Protein AF-A0A537SIY4-F1 (afdb_monomer)

Radius of gyration: 19.94 Å; Cα contacts (8 Å, |Δi|>4): 60; chains: 1; bounding box: 55×23×54 Å

Mean predicted aligned error: 7.85 Å

Nearest PDB structures (foldseek):
  6j05-assembly1_A  TM=7.197E-01  e=4.352E-03  Acidithiobacillus ferrooxidans
  6j05-assembly1_B  TM=7.296E-01  e=1.240E-02  Acidithiobacillus ferrooxidans
  7k63-assembly1_U  TM=4.672E-01  e=2.635E+00  Homo sapiens

Solvent-accessible surface area (backbone atoms only — not comparable to full-atom values): 5582 Å² total; per-residue (Å²): 127,55,72,69,58,50,51,53,54,49,58,65,41,70,38,76,67,50,38,51,52,49,52,53,20,57,73,41,42,93,81,22,41,31,44,45,60,52,29,63,76,68,70,50,78,80,70,94,71,52,76,70,54,52,58,51,36,47,70,41,67,44,67,56,66,59,69,63,51,50,48,49,51,51,58,60,54,72,64,59,68,74,67,66,67,70,71,68,65,78,78,76,121

Structure (mmCIF, N/CA/C/O backbone):
data_AF-A0A537SIY4-F1
#
_entry.id   AF-A0A537SIY4-F1
#
loop_
_atom_site.group_PDB
_atom_site.id
_atom_site.type_symbol
_atom_site.label_atom_id
_atom_site.label_alt_id
_atom_site.label_comp_id
_atom_site.label_asym_id
_atom_site.label_entity_id
_atom_site.label_seq_id
_atom_site.pdbx_PDB_ins_code
_atom_site.Cartn_x
_atom_site.Cartn_y
_atom_site.Cartn_z
_atom_site.occupancy
_atom_site.B_iso_or_equiv
_atom_site.auth_seq_id
_atom_site.auth_comp_id
_atom_site.auth_asym_id
_atom_site.auth_atom_id
_atom_site.pdbx_PDB_model_num
ATOM 1 N N . MET A 1 1 ? -0.747 2.102 -16.428 1.00 90.50 1 MET A N 1
ATOM 2 C CA . MET A 1 1 ? -0.565 3.129 -15.376 1.00 90.50 1 MET A CA 1
ATOM 3 C C . MET A 1 1 ? 0.338 4.217 -15.942 1.00 90.50 1 MET A C 1
ATOM 5 O O . MET A 1 1 ? 1.186 3.869 -16.755 1.00 90.50 1 MET A O 1
ATOM 9 N N . ARG A 1 2 ? 0.144 5.499 -15.606 1.00 96.38 2 ARG A N 1
ATOM 10 C CA . ARG A 1 2 ? 1.083 6.570 -15.997 1.00 96.38 2 ARG A CA 1
ATOM 11 C C . ARG A 1 2 ? 2.172 6.736 -14.932 1.00 96.38 2 ARG A C 1
ATOM 13 O O . ARG A 1 2 ? 1.953 6.364 -13.783 1.00 96.38 2 ARG A O 1
ATOM 20 N N . LEU A 1 3 ? 3.305 7.341 -15.299 1.00 96.44 3 LEU A N 1
ATOM 21 C CA . LEU A 1 3 ? 4.429 7.579 -14.382 1.00 96.44 3 LEU A CA 1
ATOM 22 C C . LEU A 1 3 ? 4.007 8.369 -13.129 1.00 96.44 3 LEU A C 1
ATOM 24 O O . LEU A 1 3 ? 4.299 7.946 -12.013 1.00 96.44 3 LEU A O 1
ATOM 28 N N . ASP A 1 4 ? 3.273 9.471 -13.312 1.00 97.50 4 ASP A N 1
ATOM 29 C CA . ASP A 1 4 ? 2.817 10.327 -12.205 1.00 97.50 4 ASP A CA 1
ATOM 30 C C . ASP A 1 4 ? 1.892 9.572 -11.235 1.00 97.50 4 ASP A C 1
ATOM 32 O O . ASP A 1 4 ? 2.002 9.723 -10.017 1.00 97.50 4 ASP A O 1
ATOM 36 N N . ASP A 1 5 ? 1.022 8.703 -11.765 1.00 95.56 5 ASP A N 1
ATOM 37 C CA . ASP A 1 5 ? 0.119 7.873 -10.958 1.00 95.56 5 ASP A CA 1
ATOM 38 C C . ASP A 1 5 ? 0.917 6.865 -10.115 1.00 95.56 5 ASP A C 1
ATOM 40 O O . ASP A 1 5 ? 0.665 6.697 -8.919 1.00 95.56 5 ASP A O 1
ATOM 44 N N . ALA A 1 6 ? 1.917 6.217 -10.727 1.00 95.81 6 ALA A N 1
ATOM 45 C CA . ALA A 1 6 ? 2.791 5.269 -10.043 1.00 95.81 6 ALA A CA 1
ATOM 46 C C . ALA A 1 6 ? 3.587 5.950 -8.917 1.00 95.81 6 ALA A C 1
ATOM 48 O O . ALA A 1 6 ? 3.662 5.423 -7.803 1.00 95.81 6 ALA A O 1
ATOM 49 N N . ALA A 1 7 ? 4.122 7.147 -9.176 1.00 97.25 7 ALA A N 1
ATOM 50 C CA . ALA A 1 7 ? 4.829 7.948 -8.182 1.00 97.25 7 ALA A CA 1
ATOM 51 C C . ALA A 1 7 ? 3.920 8.323 -6.999 1.00 97.25 7 ALA A C 1
ATOM 53 O O . ALA A 1 7 ? 4.301 8.108 -5.848 1.00 97.25 7 ALA A O 1
ATOM 54 N N . ALA A 1 8 ? 2.695 8.786 -7.264 1.00 96.50 8 ALA A N 1
ATOM 55 C CA . ALA A 1 8 ? 1.727 9.130 -6.221 1.00 96.50 8 ALA A CA 1
ATOM 56 C C . ALA A 1 8 ? 1.326 7.914 -5.362 1.00 96.50 8 ALA A C 1
ATOM 58 O O . ALA A 1 8 ? 1.186 8.016 -4.139 1.00 96.50 8 ALA A O 1
ATOM 59 N N . HIS A 1 9 ? 1.166 6.731 -5.966 1.00 95.25 9 HIS A N 1
ATOM 60 C CA . HIS A 1 9 ? 0.889 5.496 -5.224 1.00 95.25 9 HIS A CA 1
ATOM 61 C C . HIS A 1 9 ? 2.061 5.075 -4.330 1.00 95.25 9 HIS A C 1
ATOM 63 O O . HIS A 1 9 ? 1.857 4.694 -3.172 1.00 95.25 9 HIS A O 1
ATOM 69 N N . LEU A 1 10 ? 3.291 5.179 -4.835 1.00 95.50 10 LEU A N 1
ATOM 70 C CA . LEU A 1 10 ? 4.493 4.912 -4.050 1.00 95.50 10 LEU A CA 1
ATOM 71 C C . LEU A 1 10 ? 4.667 5.934 -2.923 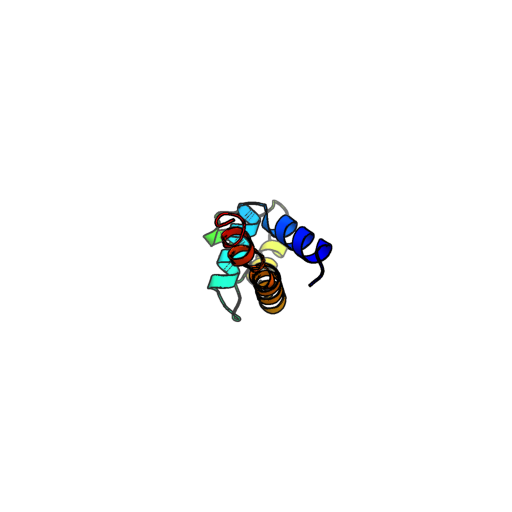1.00 95.50 10 LEU A C 1
ATOM 73 O O . LEU A 1 10 ? 5.005 5.539 -1.812 1.00 95.50 10 LEU A O 1
ATOM 77 N N . GLU A 1 11 ? 4.358 7.211 -3.144 1.00 96.38 11 GLU A N 1
ATOM 78 C CA . GLU A 1 11 ? 4.362 8.248 -2.105 1.00 96.38 11 GLU A CA 1
ATOM 79 C C . GLU A 1 11 ? 3.341 7.940 -0.993 1.00 96.38 11 GLU A C 1
ATOM 81 O O . GLU A 1 11 ? 3.652 7.978 0.209 1.00 96.38 11 GLU A O 1
ATOM 86 N N . ALA A 1 12 ? 2.127 7.535 -1.376 1.00 93.44 12 ALA A N 1
ATOM 87 C CA . ALA A 1 12 ? 1.105 7.096 -0.434 1.00 93.44 12 ALA A CA 1
ATOM 88 C C . ALA A 1 12 ? 1.565 5.878 0.390 1.00 93.44 12 ALA A C 1
ATOM 90 O O . ALA A 1 12 ? 1.246 5.784 1.576 1.00 93.44 12 ALA A O 1
ATOM 91 N N . LEU A 1 13 ? 2.371 4.975 -0.172 1.00 93.56 13 LEU A N 1
ATOM 92 C CA . LEU A 1 13 ? 2.941 3.831 0.551 1.00 93.56 13 LEU A CA 1
ATOM 93 C C . LEU A 1 13 ? 4.277 4.127 1.253 1.00 93.56 13 LEU A C 1
ATOM 95 O O . LEU A 1 13 ? 4.632 3.409 2.187 1.00 93.56 13 LEU A O 1
ATOM 99 N N . GLY A 1 14 ? 4.976 5.203 0.889 1.00 93.44 14 GLY A N 1
ATOM 100 C CA . GLY A 1 14 ? 6.335 5.561 1.320 1.00 93.44 14 GLY A CA 1
ATOM 101 C C . GLY A 1 14 ? 6.494 5.944 2.795 1.00 93.44 14 GLY A C 1
ATOM 102 O O . GLY A 1 14 ? 7.533 6.452 3.204 1.00 93.44 14 GLY A O 1
ATOM 103 N N . ASN A 1 15 ? 5.478 5.699 3.624 1.00 94.06 15 ASN A N 1
ATOM 104 C CA . ASN A 1 15 ? 5.535 5.864 5.071 1.00 94.06 15 ASN A CA 1
ATOM 105 C C . ASN A 1 15 ? 5.494 4.483 5.756 1.00 94.06 15 ASN A C 1
ATOM 107 O O . ASN A 1 15 ? 4.566 3.712 5.492 1.00 94.06 15 ASN A O 1
ATOM 111 N N . PRO A 1 16 ? 6.407 4.173 6.700 1.00 92.31 16 PRO A N 1
ATOM 112 C CA . PRO A 1 16 ? 6.467 2.859 7.345 1.00 92.31 16 PRO A CA 1
ATOM 113 C C . PRO A 1 16 ? 5.161 2.403 8.007 1.00 92.31 16 PRO A C 1
ATOM 115 O O . PRO A 1 16 ? 4.837 1.216 7.982 1.00 92.31 16 PRO A O 1
ATOM 118 N N . THR A 1 17 ? 4.393 3.322 8.596 1.00 90.31 17 THR A N 1
ATOM 119 C CA . THR A 1 17 ? 3.100 3.004 9.218 1.00 90.31 17 THR A CA 1
ATOM 120 C C . THR A 1 17 ? 2.056 2.677 8.157 1.00 90.31 17 THR A C 1
ATOM 122 O O . THR A 1 17 ? 1.378 1.656 8.276 1.00 90.31 17 THR A O 1
ATOM 125 N N . ARG A 1 18 ? 1.969 3.477 7.086 1.00 92.62 18 ARG A N 1
ATOM 126 C CA . ARG A 1 18 ? 1.051 3.215 5.961 1.00 92.62 18 ARG A CA 1
ATOM 127 C C . ARG A 1 18 ? 1.377 1.889 5.278 1.00 92.62 18 ARG A C 1
ATOM 129 O O . ARG A 1 18 ? 0.474 1.091 5.044 1.00 92.62 18 ARG A O 1
ATOM 136 N N . LEU A 1 19 ? 2.659 1.588 5.076 1.00 94.12 19 LEU A N 1
ATOM 137 C CA . LEU A 1 19 ? 3.086 0.313 4.506 1.00 94.12 19 LEU A CA 1
ATOM 138 C C . LEU A 1 19 ? 2.749 -0.876 5.417 1.00 94.12 19 LEU A C 1
ATOM 140 O O . LEU A 1 19 ? 2.292 -1.909 4.933 1.00 94.12 19 LEU A O 1
ATOM 144 N N . LYS A 1 20 ? 2.920 -0.752 6.742 1.00 93.31 20 LYS A N 1
ATOM 145 C CA . LYS A 1 20 ? 2.509 -1.796 7.702 1.00 93.31 20 LYS A CA 1
ATOM 146 C C . LYS A 1 20 ? 1.001 -2.047 7.666 1.00 93.31 20 LYS A C 1
ATOM 148 O O . LYS A 1 20 ? 0.594 -3.208 7.667 1.00 93.31 20 LYS A O 1
ATOM 153 N N . ILE A 1 21 ? 0.197 -0.982 7.607 1.00 92.81 21 ILE A N 1
ATOM 154 C CA . ILE A 1 21 ? -1.261 -1.062 7.437 1.00 92.81 21 ILE A CA 1
ATOM 155 C C . ILE A 1 21 ? -1.590 -1.810 6.151 1.00 92.81 21 ILE A C 1
ATOM 157 O O . ILE A 1 21 ? -2.276 -2.829 6.191 1.00 92.81 21 ILE A O 1
ATOM 161 N N . TYR A 1 22 ? -1.041 -1.356 5.028 1.00 94.12 22 TYR A N 1
ATOM 162 C CA . TYR A 1 22 ? -1.322 -1.940 3.726 1.00 94.12 22 TYR A CA 1
ATOM 163 C C . TYR A 1 22 ? -0.923 -3.422 3.664 1.00 94.12 22 TYR A C 1
ATOM 165 O O . TYR A 1 22 ? -1.720 -4.262 3.257 1.00 94.12 22 TYR A O 1
ATOM 173 N N . ARG A 1 23 ? 0.254 -3.793 4.189 1.00 94.50 23 ARG A N 1
ATOM 174 C CA . ARG A 1 23 ? 0.683 -5.201 4.292 1.00 94.50 23 ARG A CA 1
ATOM 175 C C . ARG A 1 23 ? -0.232 -6.048 5.176 1.00 94.50 23 ARG A C 1
ATOM 177 O O . ARG A 1 23 ? -0.405 -7.234 4.900 1.00 94.50 23 ARG A O 1
ATOM 184 N N . ALA A 1 24 ? -0.798 -5.483 6.242 1.00 94.25 24 ALA A N 1
ATOM 185 C CA . ALA A 1 24 ? -1.768 -6.189 7.074 1.00 94.25 24 ALA A CA 1
ATOM 186 C C . ALA A 1 24 ? -3.081 -6.454 6.318 1.00 94.25 24 ALA A C 1
ATOM 188 O O . ALA A 1 24 ? -3.642 -7.536 6.477 1.00 94.25 24 ALA A O 1
ATOM 189 N N . LEU A 1 25 ? -3.523 -5.511 5.479 1.00 94.44 25 LEU A N 1
ATOM 190 C CA . LEU A 1 25 ? -4.699 -5.667 4.618 1.00 94.44 25 LEU A CA 1
ATOM 191 C C . LEU A 1 25 ? -4.465 -6.693 3.506 1.00 94.44 25 LEU 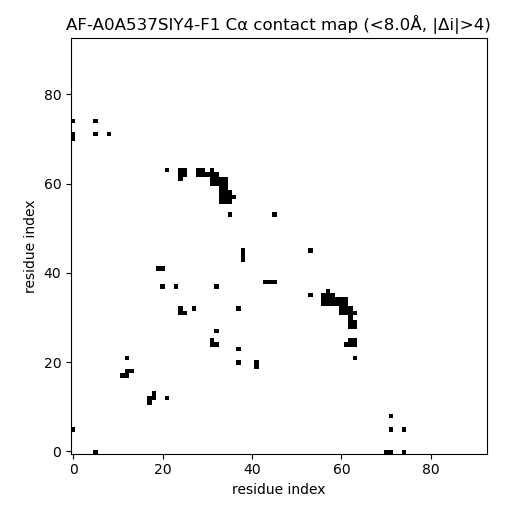A C 1
ATOM 193 O O . LEU A 1 25 ? -5.296 -7.573 3.325 1.00 94.44 25 LEU A O 1
ATOM 197 N N . VAL A 1 26 ? -3.303 -6.664 2.847 1.00 95.06 26 VAL A N 1
ATOM 198 C CA . VAL A 1 26 ? -2.918 -7.678 1.845 1.00 95.06 26 VAL A CA 1
ATOM 199 C C . VAL A 1 26 ? -2.923 -9.087 2.449 1.00 95.06 26 VAL A C 1
ATOM 201 O O . VAL A 1 26 ? -3.396 -10.034 1.832 1.00 95.06 26 VAL A O 1
ATOM 204 N N . ARG A 1 27 ? -2.451 -9.244 3.69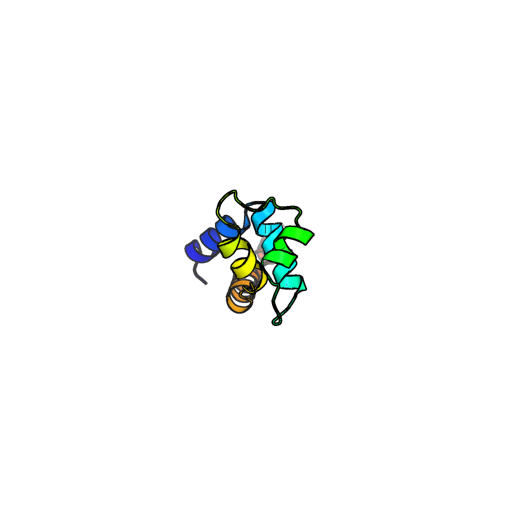4 1.00 93.81 27 ARG A N 1
ATOM 205 C CA . ARG A 1 27 ? -2.515 -10.530 4.414 1.00 93.81 27 ARG A CA 1
ATOM 206 C C . ARG A 1 27 ? -3.935 -10.980 4.749 1.00 93.81 27 ARG A C 1
ATOM 208 O O . ARG A 1 27 ? -4.137 -12.167 4.978 1.00 93.81 27 ARG A O 1
ATOM 215 N N . ALA A 1 28 ? -4.876 -10.049 4.862 1.00 93.81 28 ALA A N 1
ATOM 216 C CA . ALA A 1 28 ? -6.265 -10.357 5.171 1.00 93.81 28 ALA A CA 1
ATOM 217 C C . ALA A 1 28 ? -7.062 -10.806 3.931 1.00 93.81 28 ALA A C 1
ATOM 219 O O . ALA A 1 28 ? -8.144 -11.368 4.084 1.00 93.81 28 ALA A O 1
ATOM 220 N N . GLY A 1 29 ? -6.518 -10.619 2.722 1.00 92.94 29 GLY A N 1
ATOM 221 C CA . GLY A 1 29 ? -7.171 -11.039 1.485 1.00 92.94 29 GLY A CA 1
ATOM 222 C C . GLY A 1 29 ? -8.395 -10.183 1.151 1.00 92.94 29 GLY A C 1
ATOM 223 O O . GLY A 1 29 ? -8.529 -9.053 1.628 1.00 92.94 29 GLY A O 1
ATOM 224 N N . ASP A 1 30 ? -9.291 -10.730 0.333 1.00 92.50 30 ASP A N 1
ATOM 225 C CA . ASP A 1 30 ? -10.539 -10.068 -0.075 1.00 92.50 30 ASP A CA 1
ATOM 226 C C . ASP A 1 30 ? -11.544 -9.922 1.074 1.00 92.50 30 ASP A C 1
ATOM 228 O O . ASP A 1 30 ? -12.417 -9.063 1.026 1.00 92.50 30 ASP A O 1
ATOM 232 N N . ALA A 1 31 ? -11.391 -10.712 2.142 1.00 91.38 31 ALA A N 1
ATOM 233 C CA . ALA A 1 31 ? -12.202 -10.591 3.352 1.00 91.38 31 ALA A CA 1
ATOM 234 C C . ALA A 1 31 ? -11.930 -9.287 4.128 1.00 91.38 31 ALA A C 1
ATOM 236 O O . ALA A 1 31 ? -12.734 -8.894 4.975 1.00 91.38 31 ALA A O 1
ATOM 237 N N . GLY A 1 32 ? -10.792 -8.635 3.864 1.00 91.94 32 GLY A N 1
ATOM 238 C CA . GLY A 1 32 ? -10.398 -7.401 4.528 1.00 91.94 32 GLY A CA 1
ATOM 239 C C . GLY A 1 32 ? -10.169 -7.557 6.031 1.00 91.94 32 GLY A C 1
ATOM 240 O O . GLY A 1 32 ? -10.091 -8.654 6.588 1.00 91.94 32 GLY A O 1
ATOM 241 N N . LEU A 1 33 ? -10.012 -6.425 6.716 1.00 92.00 33 LEU A N 1
ATOM 242 C CA . LEU A 1 33 ? -9.828 -6.402 8.163 1.00 92.00 33 LEU A CA 1
ATOM 243 C C . LEU A 1 33 ? -10.595 -5.241 8.808 1.00 92.00 33 LEU A C 1
ATOM 245 O O . LEU A 1 33 ? -10.451 -4.103 8.357 1.00 92.00 33 LEU A O 1
ATOM 249 N N . PRO A 1 34 ? -11.350 -5.481 9.896 1.00 91.44 34 PRO A N 1
ATOM 250 C CA . PRO A 1 34 ? -11.962 -4.406 10.666 1.00 91.44 34 PRO A CA 1
ATOM 251 C C . PRO A 1 34 ? -10.924 -3.406 11.191 1.00 91.44 34 PRO A C 1
ATOM 253 O O . PRO A 1 34 ? -9.854 -3.818 11.656 1.00 91.44 34 PRO A O 1
ATOM 256 N N . VAL A 1 35 ? -11.237 -2.105 11.191 1.00 87.69 35 VAL A N 1
ATOM 257 C CA . VAL A 1 35 ? -10.298 -1.060 11.645 1.00 87.69 35 VAL A CA 1
ATOM 258 C C . VAL A 1 35 ? -9.868 -1.298 13.093 1.00 87.69 35 VAL A C 1
ATOM 260 O O . VAL A 1 35 ? -8.685 -1.172 13.399 1.00 87.69 35 VAL A O 1
ATOM 263 N N . GLY A 1 36 ? -10.780 -1.730 13.970 1.00 86.25 36 GLY A N 1
ATOM 264 C CA . GLY A 1 36 ? -10.439 -2.067 15.359 1.00 86.25 36 GLY A CA 1
ATOM 265 C C . GLY A 1 36 ? -9.361 -3.159 15.466 1.00 86.25 36 GLY A C 1
ATOM 266 O O . GLY A 1 36 ? -8.361 -2.989 16.162 1.00 86.25 36 GLY A O 1
ATOM 267 N N . ARG A 1 37 ? -9.488 -4.241 14.684 1.00 86.88 37 ARG A N 1
ATOM 268 C CA . ARG A 1 37 ? -8.482 -5.321 14.609 1.00 86.88 37 ARG A CA 1
ATOM 269 C C . ARG A 1 37 ? -7.156 -4.832 14.022 1.00 86.88 37 ARG A C 1
ATOM 271 O O . ARG A 1 37 ? -6.092 -5.295 14.434 1.00 86.88 37 ARG A O 1
ATOM 278 N N . LEU A 1 38 ? -7.204 -3.925 13.048 1.00 88.00 38 LEU A N 1
ATOM 279 C CA . LEU A 1 38 ? -6.016 -3.314 12.454 1.00 88.00 38 LEU A CA 1
ATOM 280 C C . LEU A 1 38 ? -5.260 -2.461 13.490 1.00 88.00 38 LEU A C 1
ATOM 282 O O . LEU A 1 38 ? -4.039 -2.574 13.602 1.00 88.00 38 LEU A O 1
ATOM 286 N N . GLN A 1 39 ? -5.986 -1.662 14.280 1.00 85.00 39 GLN A N 1
ATOM 287 C CA . GLN A 1 39 ? -5.432 -0.849 15.367 1.00 85.00 39 GLN A CA 1
ATOM 288 C C . GLN A 1 39 ? -4.752 -1.715 16.429 1.00 85.00 39 GLN A C 1
ATOM 290 O O . GLN A 1 39 ? -3.608 -1.440 16.792 1.00 85.00 39 GLN A O 1
ATOM 295 N N . GLU A 1 40 ? -5.413 -2.790 16.873 1.00 84.50 40 GLU A N 1
ATOM 296 C CA . GLU A 1 40 ? -4.858 -3.750 17.836 1.00 84.50 40 GLU A CA 1
ATOM 297 C C . GLU A 1 40 ? -3.565 -4.393 17.322 1.00 84.50 40 GLU A C 1
ATOM 299 O O . GLU A 1 40 ? -2.543 -4.377 18.011 1.00 84.50 40 GLU A O 1
ATOM 304 N N . LYS A 1 41 ? -3.574 -4.912 16.085 1.00 84.69 41 LYS A N 1
ATOM 305 C CA . LYS A 1 41 ? -2.401 -5.568 15.481 1.00 84.69 41 LYS A CA 1
ATOM 306 C C . LYS A 1 41 ? -1.204 -4.634 15.345 1.00 84.69 41 LYS A C 1
ATOM 308 O O . LYS A 1 41 ? -0.065 -5.074 15.493 1.00 84.69 41 LYS A O 1
ATOM 313 N N . LEU A 1 42 ? -1.450 -3.367 15.024 1.00 84.44 42 LEU A N 1
ATOM 314 C CA . LEU A 1 42 ? -0.399 -2.386 14.755 1.00 84.44 42 LEU A CA 1
ATOM 315 C C . LEU A 1 42 ? -0.047 -1.527 15.974 1.00 84.44 42 LEU A C 1
ATOM 317 O O . LEU A 1 42 ? 0.858 -0.701 15.876 1.00 84.44 42 LEU A O 1
ATOM 321 N N . LYS A 1 43 ? -0.723 -1.743 17.113 1.00 81.19 43 LYS A N 1
ATOM 322 C CA . LYS A 1 43 ? -0.573 -0.971 18.357 1.00 81.19 43 LYS A CA 1
ATOM 323 C C . LYS A 1 43 ? -0.722 0.540 18.136 1.00 81.19 43 LYS A C 1
ATOM 325 O O . LYS A 1 43 ? -0.019 1.340 18.748 1.00 81.19 43 LYS A O 1
ATOM 330 N N . ILE A 1 44 ? -1.624 0.929 17.238 1.00 74.94 44 ILE A N 1
ATOM 331 C CA . ILE A 1 44 ? -1.908 2.336 16.946 1.00 74.94 44 ILE A CA 1
ATOM 332 C C . ILE A 1 44 ? -2.921 2.827 17.980 1.00 74.94 44 ILE A C 1
ATOM 334 O O . ILE A 1 44 ? -3.990 2.234 18.130 1.00 74.94 44 ILE A O 1
ATOM 338 N N . ALA A 1 45 ? -2.586 3.901 18.699 1.00 67.19 45 ALA A N 1
ATOM 339 C CA . ALA A 1 45 ? -3.489 4.487 19.681 1.00 67.19 45 ALA A CA 1
ATOM 340 C C . ALA A 1 45 ? -4.792 4.959 18.997 1.00 67.19 45 ALA A C 1
ATOM 342 O O . ALA A 1 45 ? -4.728 5.580 17.931 1.00 67.19 45 ALA A O 1
ATOM 343 N N . PRO A 1 46 ? -5.974 4.698 19.583 1.00 63.59 46 PRO A N 1
ATOM 344 C CA . PRO A 1 46 ? -7.207 5.314 19.114 1.00 63.59 46 PRO A CA 1
ATOM 345 C C . PRO A 1 46 ? -7.081 6.838 19.233 1.00 63.59 46 PRO A C 1
ATOM 347 O O . PRO A 1 46 ? -6.669 7.335 20.281 1.00 63.59 46 PRO A O 1
ATOM 350 N N . SER A 1 47 ? -7.437 7.582 18.183 1.00 64.06 47 SER A N 1
ATOM 351 C CA . SER A 1 47 ? -7.526 9.043 18.272 1.00 64.06 47 SER A CA 1
ATOM 352 C C . SER A 1 47 ? -8.505 9.451 19.376 1.00 64.06 47 SER A C 1
ATOM 354 O O . SER A 1 47 ? -9.520 8.786 19.580 1.00 64.06 47 SER A O 1
ATOM 356 N N . THR A 1 48 ? -8.239 10.570 20.048 1.00 57.78 48 THR A N 1
ATOM 357 C CA . THR A 1 48 ? -8.995 11.112 21.196 1.00 57.78 48 THR A CA 1
ATO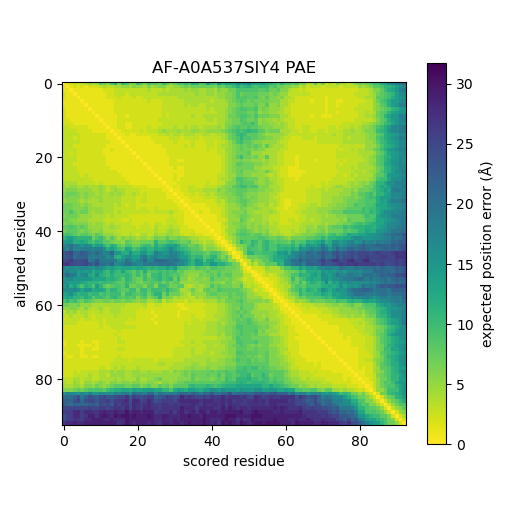M 358 C C . THR A 1 48 ? -10.454 11.495 20.903 1.00 57.78 48 THR A C 1
ATOM 360 O O . THR A 1 48 ? -11.175 11.894 21.814 1.00 57.78 48 THR A O 1
ATOM 363 N N . LEU A 1 49 ? -10.920 11.353 19.659 1.00 48.22 49 LEU A N 1
ATOM 364 C CA . LEU A 1 49 ? -12.308 11.575 19.268 1.00 48.22 49 LEU A CA 1
ATOM 365 C C . LEU A 1 49 ? -13.150 10.287 19.436 1.00 48.22 49 LEU A C 1
ATOM 367 O O . LEU A 1 49 ? -13.111 9.381 18.608 1.00 48.22 49 LEU A O 1
ATOM 371 N N . SER A 1 50 ? -13.963 10.271 20.497 1.00 53.22 50 SER A N 1
ATOM 372 C CA . SER A 1 50 ? -15.285 9.618 20.580 1.00 53.22 50 SER A CA 1
ATOM 373 C C . SER A 1 50 ? -15.386 8.098 20.819 1.00 53.22 50 SER A C 1
ATOM 375 O O . SER A 1 50 ? -15.035 7.261 19.990 1.00 53.22 50 SER A O 1
ATOM 377 N N . HIS A 1 51 ? -16.078 7.746 21.913 1.00 62.69 51 HIS A N 1
ATOM 378 C CA . HIS A 1 51 ? -16.592 6.398 22.209 1.00 62.69 51 HIS A CA 1
ATOM 379 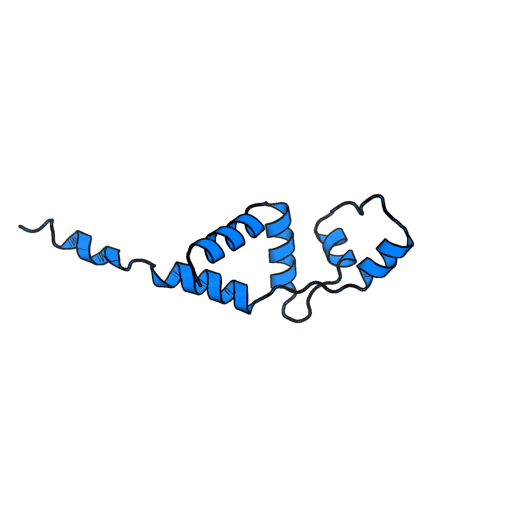C C . HIS A 1 51 ? -17.519 5.868 21.095 1.00 62.69 51 HIS A C 1
ATOM 381 O O . HIS A 1 51 ? -17.385 4.724 20.672 1.00 62.69 51 HIS A O 1
ATOM 387 N N . HIS A 1 52 ? -18.392 6.723 20.548 1.00 65.25 52 HIS A N 1
ATOM 388 C CA . HIS A 1 52 ? -19.306 6.354 19.458 1.00 65.25 52 HIS A CA 1
ATOM 389 C C . HIS A 1 52 ? -18.587 6.059 18.134 1.00 65.25 52 HIS A C 1
ATOM 391 O O . HIS A 1 52 ? -18.920 5.088 17.458 1.00 65.25 52 HIS A O 1
ATOM 397 N N . ILE A 1 53 ? -17.568 6.852 17.783 1.00 69.44 53 ILE A N 1
ATOM 398 C CA . ILE A 1 53 ? -16.777 6.627 16.563 1.00 69.44 53 ILE A CA 1
ATOM 399 C C . ILE A 1 53 ? -15.943 5.353 16.713 1.00 69.44 53 ILE A C 1
ATOM 401 O O . ILE A 1 53 ? -15.843 4.584 15.764 1.00 69.44 53 ILE A O 1
ATOM 405 N N . LYS A 1 54 ? -15.418 5.062 17.911 1.00 68.94 54 LYS A N 1
ATOM 406 C CA . LYS A 1 54 ? -14.664 3.829 18.181 1.00 68.94 54 LYS A CA 1
ATOM 407 C C . LYS A 1 54 ? -15.499 2.564 17.945 1.00 68.94 54 LYS A C 1
ATOM 409 O O . LYS A 1 54 ? -15.000 1.621 17.333 1.00 68.94 54 LYS A O 1
ATOM 414 N N . THR A 1 55 ? -16.767 2.559 18.363 1.00 69.06 55 THR A N 1
ATOM 415 C CA . THR A 1 55 ? -17.699 1.454 18.073 1.00 69.06 55 THR A CA 1
ATOM 416 C C . THR A 1 55 ? -17.946 1.315 16.571 1.00 69.06 55 THR A C 1
ATOM 418 O O . THR A 1 55 ? -17.920 0.204 16.048 1.00 69.06 55 THR A O 1
ATOM 421 N N . LEU A 1 56 ? -18.096 2.435 15.855 1.00 68.12 56 LEU A N 1
ATOM 422 C CA . LEU A 1 56 ? -18.271 2.434 14.400 1.00 68.12 56 LEU A CA 1
ATOM 423 C C . LEU A 1 56 ? -17.019 1.919 13.663 1.00 68.12 56 LEU A C 1
ATOM 425 O O . LEU A 1 56 ? -17.118 1.107 12.742 1.00 68.12 56 LEU A O 1
ATOM 429 N N . MET A 1 57 ? -15.824 2.320 14.107 1.00 72.31 57 MET A N 1
ATOM 430 C CA . MET A 1 57 ? -14.543 1.863 13.557 1.00 72.31 57 MET A CA 1
ATOM 431 C C . MET A 1 57 ? -14.354 0.350 13.726 1.00 72.31 57 MET A C 1
ATOM 433 O O . MET A 1 57 ? -13.813 -0.301 12.838 1.00 72.31 57 MET A O 1
ATOM 437 N N . ALA A 1 58 ? -14.835 -0.251 14.817 1.00 72.44 58 ALA A N 1
ATOM 438 C CA . ALA A 1 58 ? -14.765 -1.702 14.995 1.00 72.44 58 ALA A CA 1
ATOM 439 C C . ALA A 1 58 ? -15.576 -2.484 13.943 1.00 72.44 58 ALA A C 1
ATOM 441 O O . ALA A 1 58 ? -15.241 -3.630 13.656 1.00 72.44 58 ALA A O 1
ATOM 442 N N . THR A 1 59 ? -16.602 -1.866 13.351 1.00 77.88 59 THR A N 1
ATOM 443 C CA . THR A 1 59 ? -17.443 -2.475 12.305 1.00 77.88 59 THR A CA 1
ATOM 444 C C . THR A 1 59 ? -17.018 -2.127 10.878 1.00 77.88 59 THR A C 1
ATOM 446 O O . THR A 1 59 ? -17.421 -2.809 9.940 1.00 77.88 59 THR A O 1
ATOM 449 N N . LEU A 1 60 ? -16.187 -1.095 10.692 1.00 84.38 60 LEU A N 1
ATOM 450 C CA . LEU A 1 60 ? -15.704 -0.695 9.372 1.00 84.38 60 LEU A CA 1
ATOM 451 C C . LEU A 1 60 ? -14.591 -1.643 8.910 1.00 84.38 60 LEU A C 1
ATOM 453 O O . LEU A 1 60 ? -13.560 -1.752 9.572 1.00 84.38 60 LEU A O 1
ATOM 457 N N . VAL A 1 61 ? -14.784 -2.312 7.773 1.00 87.19 61 VAL A N 1
ATOM 458 C CA . VAL A 1 61 ? -13.798 -3.238 7.195 1.00 87.19 61 VAL A CA 1
ATOM 459 C C . VAL A 1 61 ? -12.972 -2.524 6.129 1.00 87.19 61 VAL A C 1
ATOM 461 O O . VAL A 1 61 ? -13.508 -1.974 5.167 1.00 87.19 61 VAL A O 1
ATOM 464 N N . CYS A 1 62 ? -11.653 -2.540 6.298 1.00 88.31 62 CYS A N 1
ATOM 465 C CA . CYS A 1 62 ? -10.705 -2.038 5.314 1.00 88.31 62 CYS A CA 1
ATOM 466 C C . CYS A 1 62 ? -10.262 -3.156 4.372 1.00 88.31 62 CYS A C 1
ATOM 468 O O . CYS A 1 62 ? -9.995 -4.275 4.809 1.00 88.31 62 CYS A O 1
ATOM 470 N N . HIS A 1 63 ? -10.099 -2.816 3.096 1.00 92.31 63 HIS A N 1
ATOM 471 C CA . HIS A 1 63 ? -9.648 -3.732 2.053 1.00 92.31 63 HIS A CA 1
ATOM 472 C C . HIS A 1 63 ? -8.439 -3.139 1.333 1.00 92.31 63 HIS A C 1
ATOM 474 O O . HIS A 1 63 ? -8.328 -1.919 1.186 1.00 92.31 63 HIS A O 1
ATOM 480 N N . ALA A 1 64 ? -7.529 -4.002 0.885 1.00 93.81 64 ALA A N 1
ATOM 481 C CA . ALA A 1 64 ? -6.515 -3.597 -0.076 1.00 93.81 64 ALA A CA 1
ATOM 482 C C . ALA A 1 64 ? -7.158 -3.521 -1.468 1.00 93.81 64 ALA A C 1
ATOM 484 O O . ALA A 1 64 ? -7.927 -4.400 -1.846 1.00 93.81 64 ALA A O 1
ATOM 485 N N . ASN A 1 65 ? -6.837 -2.482 -2.239 1.00 93.62 65 ASN A N 1
ATOM 486 C CA . ASN A 1 65 ? -7.215 -2.434 -3.647 1.00 93.62 65 ASN A CA 1
ATOM 487 C C . ASN A 1 65 ? -6.178 -3.218 -4.465 1.00 93.62 65 ASN A C 1
ATOM 489 O O . ASN A 1 65 ? -5.097 -2.704 -4.765 1.00 93.62 65 ASN A O 1
ATOM 493 N N . TYR A 1 66 ? -6.494 -4.478 -4.768 1.00 93.00 66 TYR A N 1
ATOM 494 C CA . TYR A 1 66 ? -5.576 -5.379 -5.462 1.00 93.00 66 TYR A CA 1
ATOM 495 C C . TYR A 1 66 ? -5.387 -5.044 -6.940 1.00 93.00 66 TYR A C 1
ATOM 497 O O . TYR A 1 66 ? -4.312 -5.310 -7.470 1.00 93.00 66 TYR A O 1
ATOM 505 N N . ASP A 1 67 ? -6.382 -4.452 -7.599 1.00 94.88 67 ASP A N 1
ATOM 506 C CA . ASP A 1 67 ? -6.269 -4.076 -9.012 1.00 94.88 67 ASP A CA 1
ATOM 507 C C . ASP A 1 67 ? -5.226 -2.978 -9.195 1.00 94.88 67 ASP A C 1
ATOM 509 O O . ASP A 1 67 ? -4.333 -3.093 -10.033 1.00 94.88 67 ASP A O 1
ATOM 513 N N . VAL A 1 68 ? -5.265 -1.965 -8.326 1.00 94.75 68 VAL A N 1
ATOM 514 C CA . VAL A 1 68 ? -4.253 -0.901 -8.306 1.00 94.75 68 VAL A CA 1
ATOM 515 C C . VAL A 1 68 ? -2.879 -1.457 -7.928 1.00 94.75 68 VAL A C 1
ATOM 517 O O . VAL A 1 68 ? -1.883 -1.096 -8.549 1.00 94.75 68 VAL A O 1
ATOM 520 N N . MET A 1 69 ? -2.812 -2.361 -6.944 1.00 94.94 69 MET A N 1
ATOM 521 C CA . MET A 1 69 ? -1.554 -2.989 -6.525 1.00 94.94 69 MET A CA 1
ATOM 522 C C . MET A 1 69 ? -0.888 -3.761 -7.665 1.00 94.94 69 MET A C 1
ATOM 524 O O . MET A 1 69 ? 0.297 -3.566 -7.923 1.00 94.94 69 MET A O 1
ATOM 528 N N . ARG A 1 70 ? -1.646 -4.641 -8.330 1.00 95.94 70 ARG A N 1
ATOM 529 C CA . ARG A 1 70 ? -1.156 -5.430 -9.463 1.00 95.94 70 ARG A CA 1
ATOM 530 C C . ARG A 1 70 ? -0.720 -4.513 -10.592 1.00 95.94 70 ARG A C 1
ATOM 532 O O . ARG A 1 70 ? 0.418 -4.613 -11.019 1.00 95.94 70 ARG A O 1
ATOM 539 N N . GLY A 1 71 ? -1.548 -3.531 -10.951 1.00 97.12 71 GLY A N 1
ATOM 540 C CA . GLY A 1 71 ? -1.200 -2.554 -11.980 1.00 97.12 71 GLY A CA 1
ATOM 541 C C . GLY A 1 71 ? 0.087 -1.775 -11.686 1.00 97.12 71 GLY A C 1
ATOM 542 O O . GLY A 1 71 ? 0.836 -1.487 -12.615 1.00 97.12 71 GLY A O 1
ATOM 543 N N . LEU A 1 72 ? 0.371 -1.456 -10.416 1.00 96.19 72 LEU A N 1
ATOM 544 C CA . LEU A 1 72 ? 1.628 -0.815 -10.015 1.00 96.19 72 LEU A CA 1
ATOM 545 C C . LEU A 1 72 ? 2.829 -1.761 -10.152 1.00 96.19 72 LEU A C 1
ATOM 547 O O . LEU A 1 72 ? 3.877 -1.346 -10.638 1.00 96.19 72 LEU A O 1
ATOM 551 N N . VAL A 1 73 ? 2.695 -3.019 -9.726 1.00 96.44 73 VAL A N 1
ATOM 552 C CA . VAL A 1 73 ? 3.768 -4.018 -9.855 1.00 96.44 73 VAL A CA 1
ATOM 553 C C . VAL A 1 73 ? 4.049 -4.317 -11.324 1.00 96.44 73 VAL A C 1
ATOM 555 O O . VAL A 1 73 ? 5.205 -4.279 -11.735 1.00 96.44 73 VAL A O 1
ATOM 558 N N . ASP A 1 74 ? 3.004 -4.542 -12.116 1.00 97.69 74 ASP A N 1
ATOM 559 C CA . ASP A 1 74 ? 3.109 -4.816 -13.548 1.00 97.69 74 ASP A CA 1
ATOM 560 C C . ASP A 1 74 ? 3.775 -3.646 -14.280 1.00 97.69 74 ASP A C 1
ATOM 562 O O . ASP A 1 74 ? 4.654 -3.861 -15.109 1.00 97.69 74 ASP A O 1
ATOM 566 N N . PHE A 1 75 ? 3.425 -2.403 -13.923 1.00 97.06 75 PHE A N 1
ATOM 567 C CA . PHE A 1 75 ? 4.065 -1.202 -14.465 1.00 97.06 75 PHE A CA 1
ATOM 568 C C . PHE A 1 75 ? 5.578 -1.169 -14.205 1.00 97.06 75 PHE A C 1
ATOM 570 O O . PHE A 1 75 ? 6.336 -0.818 -15.101 1.00 97.06 75 PHE A O 1
ATOM 577 N N . LEU A 1 76 ? 6.030 -1.548 -13.004 1.00 95.38 76 LEU A N 1
ATOM 578 C CA . LEU A 1 76 ? 7.460 -1.575 -12.671 1.00 95.38 76 LEU A CA 1
ATOM 579 C C . LEU A 1 76 ? 8.198 -2.730 -13.356 1.00 95.38 76 LEU A C 1
ATOM 581 O O . LEU A 1 76 ? 9.336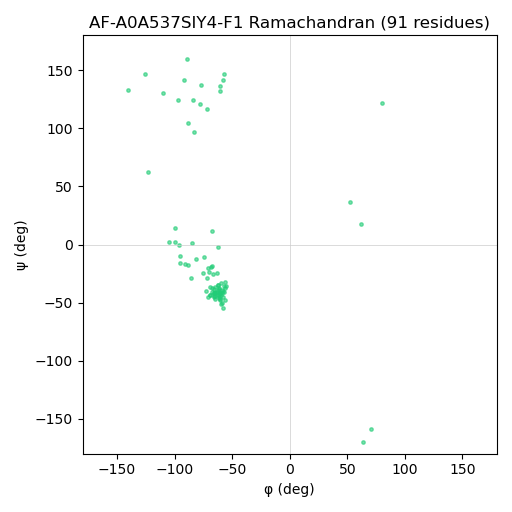 -2.571 -13.785 1.00 95.38 76 LEU A O 1
ATOM 585 N N . VAL A 1 77 ? 7.568 -3.903 -13.429 1.00 96.75 77 VAL A N 1
ATOM 586 C CA . VAL A 1 77 ? 8.183 -5.109 -14.001 1.00 96.75 77 VAL A CA 1
ATOM 587 C C . VAL A 1 77 ? 8.237 -5.050 -15.531 1.00 96.75 77 VAL A C 1
ATOM 589 O O . VAL A 1 77 ? 9.119 -5.674 -16.114 1.00 96.75 77 VAL A O 1
ATOM 592 N N . ALA A 1 78 ? 7.357 -4.281 -16.180 1.00 95.81 78 ALA A N 1
ATOM 593 C CA . ALA A 1 78 ? 7.344 -4.111 -17.635 1.00 95.81 78 ALA A CA 1
ATOM 594 C C . ALA A 1 78 ? 8.680 -3.601 -18.208 1.00 95.81 78 ALA A C 1
ATOM 596 O O . ALA A 1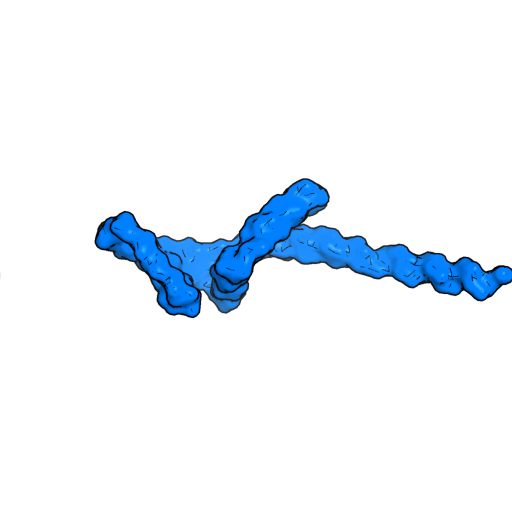 78 ? 9.061 -4.009 -19.299 1.00 95.81 78 ALA A O 1
ATOM 597 N N . GLU A 1 79 ? 9.407 -2.776 -17.452 1.00 93.94 79 GLU A N 1
ATOM 598 C CA . GLU A 1 79 ? 10.713 -2.215 -17.838 1.00 93.94 79 GLU A CA 1
ATOM 599 C C . GLU A 1 79 ? 11.893 -2.971 -17.194 1.00 93.94 79 GLU A C 1
ATOM 601 O O . GLU A 1 79 ? 13.028 -2.495 -17.144 1.00 93.94 79 GLU A O 1
ATOM 606 N N . CYS A 1 80 ? 11.647 -4.157 -16.630 1.00 93.81 80 CYS A N 1
ATOM 607 C CA . CYS A 1 80 ? 12.687 -4.926 -15.961 1.00 93.81 80 CYS A CA 1
ATOM 608 C C . CYS A 1 80 ? 13.669 -5.514 -16.985 1.00 93.81 80 CYS A C 1
ATOM 610 O O . CYS A 1 80 ? 13.305 -6.377 -17.783 1.00 93.81 80 CYS A O 1
ATOM 612 N N . CYS A 1 81 ? 14.934 -5.090 -16.912 1.00 93.31 81 CYS A N 1
ATOM 613 C CA . CYS A 1 81 ? 16.049 -5.620 -17.709 1.00 93.31 81 CYS A CA 1
ATOM 614 C C . CYS A 1 81 ? 15.921 -5.448 -19.233 1.00 93.31 81 CYS A C 1
ATOM 616 O O . CYS A 1 81 ? 16.654 -6.113 -19.964 1.00 93.31 81 CYS A O 1
ATOM 618 N N . THR A 1 82 ? 15.052 -4.558 -19.709 1.00 94.00 82 THR A N 1
ATOM 619 C CA . THR A 1 82 ? 14.830 -4.298 -21.142 1.00 94.00 82 THR A CA 1
ATOM 620 C C . THR A 1 82 ? 16.117 -3.899 -21.872 1.00 94.00 82 THR A C 1
ATOM 622 O O . THR A 1 82 ? 16.384 -4.423 -22.948 1.00 94.00 82 THR A O 1
ATOM 625 N N . ASP A 1 83 ? 16.985 -3.119 -21.224 1.00 92.06 83 ASP A N 1
ATOM 626 C CA . ASP A 1 83 ? 18.252 -2.650 -21.812 1.00 92.06 83 ASP A CA 1
ATOM 627 C C . ASP A 1 83 ? 19.487 -3.462 -21.366 1.00 92.06 83 ASP A C 1
ATOM 629 O O . ASP A 1 83 ? 20.627 -3.148 -21.712 1.00 92.06 83 ASP A O 1
ATOM 633 N N . ALA A 1 84 ? 19.304 -4.514 -20.559 1.00 89.00 84 ALA A N 1
ATOM 634 C CA . ALA A 1 84 ? 20.425 -5.214 -19.923 1.00 89.00 84 ALA A CA 1
ATOM 635 C C . ALA A 1 84 ? 21.291 -6.024 -20.911 1.00 89.00 84 ALA A C 1
ATOM 637 O O . ALA A 1 84 ? 22.458 -6.290 -20.622 1.00 89.00 84 ALA A O 1
ATOM 638 N N . ALA A 1 85 ? 20.739 -6.422 -22.062 1.00 73.88 85 ALA A N 1
ATOM 639 C CA . ALA A 1 85 ? 21.452 -7.196 -23.081 1.00 73.88 85 ALA A CA 1
ATOM 640 C C . ALA A 1 85 ? 22.263 -6.323 -24.058 1.00 73.88 85 ALA A C 1
ATOM 642 O O . ALA A 1 85 ? 23.307 -6.769 -24.534 1.00 73.88 85 ALA A O 1
ATOM 643 N N . GLU A 1 86 ? 21.853 -5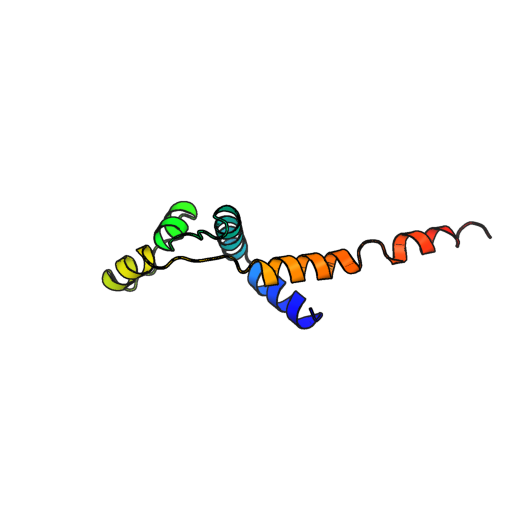.074 -24.309 1.00 60.28 86 GLU A N 1
ATOM 644 C CA . GLU A 1 86 ? 22.519 -4.197 -25.289 1.00 60.28 86 GLU A CA 1
ATOM 645 C C . GLU A 1 86 ? 23.908 -3.718 -24.826 1.00 60.28 86 GLU A C 1
ATOM 647 O O . GLU A 1 86 ? 24.771 -3.384 -25.635 1.00 60.28 86 GLU A O 1
ATOM 652 N N . ALA A 1 87 ? 24.189 -3.767 -23.521 1.00 59.78 87 ALA A N 1
ATOM 653 C CA . ALA A 1 87 ? 25.481 -3.366 -22.961 1.00 59.78 87 ALA A CA 1
ATOM 65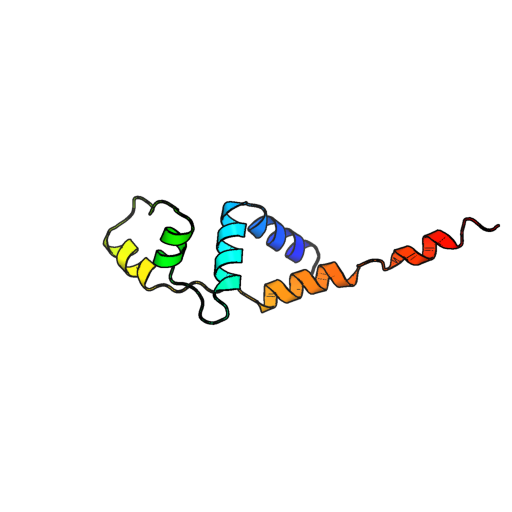4 C C . ALA A 1 87 ? 26.633 -4.369 -23.206 1.00 59.78 87 ALA A C 1
ATOM 656 O O . ALA A 1 87 ? 27.790 -4.043 -22.925 1.00 59.78 87 ALA A O 1
ATOM 657 N N . ASN A 1 88 ? 26.353 -5.583 -23.699 1.00 57.34 88 ASN A N 1
ATOM 658 C CA . ASN A 1 88 ? 27.372 -6.629 -23.873 1.00 57.34 88 ASN A CA 1
ATOM 659 C C . ASN A 1 88 ? 27.989 -6.696 -25.281 1.00 57.34 88 ASN A C 1
ATOM 661 O O . ASN A 1 88 ? 29.001 -7.375 -25.451 1.00 57.34 88 ASN A O 1
ATOM 665 N N . GLU A 1 89 ? 27.453 -5.979 -26.272 1.00 55.94 89 GLU A N 1
ATOM 666 C CA . GLU A 1 89 ? 27.984 -6.005 -27.646 1.00 55.94 89 GLU A CA 1
ATOM 667 C C . GLU A 1 89 ? 29.044 -4.920 -27.916 1.00 55.94 89 GLU A C 1
ATOM 669 O O . GLU A 1 89 ? 29.846 -5.054 -28.834 1.00 55.94 89 GLU A O 1
ATOM 674 N N . THR A 1 90 ? 29.157 -3.882 -27.076 1.00 57.03 90 THR A N 1
ATOM 675 C CA . THR A 1 90 ? 30.111 -2.770 -27.301 1.00 57.03 90 THR A CA 1
ATOM 676 C C . THR A 1 90 ? 31.534 -3.035 -26.780 1.00 57.03 90 THR A C 1
ATOM 678 O O . THR A 1 90 ? 32.400 -2.172 -26.888 1.00 57.03 90 THR A O 1
ATOM 681 N N . LYS A 1 91 ? 31.818 -4.210 -26.199 1.00 55.59 91 LYS A N 1
ATOM 682 C CA . LYS A 1 91 ? 33.161 -4.562 -25.679 1.00 55.59 91 LYS A CA 1
ATOM 683 C C . LYS A 1 91 ? 33.954 -5.543 -26.548 1.00 55.59 91 LYS A C 1
ATOM 685 O O . LYS A 1 91 ? 35.067 -5.899 -26.165 1.00 55.59 91 LYS A O 1
ATOM 690 N N . VAL A 1 92 ? 33.421 -5.960 -27.697 1.00 53.94 92 VAL A N 1
ATOM 691 C CA . VAL A 1 92 ? 34.120 -6.838 -28.651 1.00 53.94 92 VAL A CA 1
ATOM 692 C C . VAL A 1 92 ? 34.186 -6.158 -30.024 1.00 53.94 92 VAL A C 1
ATOM 694 O O . VAL A 1 92 ? 33.612 -6.638 -30.996 1.00 53.94 92 VAL A O 1
ATOM 697 N N . ALA A 1 93 ? 34.859 -5.010 -30.092 1.00 43.75 93 ALA A N 1
ATOM 698 C CA . ALA A 1 93 ? 35.339 -4.403 -31.333 1.00 43.75 93 ALA A CA 1
ATOM 699 C C . ALA A 1 93 ? 36.634 -3.635 -31.053 1.00 43.75 93 ALA A C 1
ATOM 701 O O . ALA A 1 93 ? 36.671 -2.917 -30.027 1.00 43.75 93 ALA A O 1
#

Sequence (93 aa):
MRLDDAAAHLEALGNPTRLKIYRALVRAGDAGLPVGRLQEKLKIAPSTLSHHIKTLMATLVCHANYDVMRGLVDFLVAECCTDAAEANETKVA

pLDDT: mean 84.71, std 14.31, range [43.75, 97.69]

Secondary structure (DSSP, 8-state):
--HHHHHHHHHHH-SHHHHHHHHHHHHHGGG-EEHHHHHHHHTPPPPSS-HHHHHHHHHPEE---HHHHHHHHHHHHTTTTTTTTGGGSTT--

Foldseek 3Di:
DDPVLLVVVCVCCVDPLSVLLLVVQVVVPPVAAQQLVSCVVSVPDDPPDDPVVSVVSRVDGDHHPVVVVVVSVCVVCVPPCPCVVVVPPVPPD